Protein AF-A0A258BJL6-F1 (afdb_monomer_lite)

Structure (mmCIF, N/CA/C/O backbone):
data_AF-A0A258BJL6-F1
#
_entry.id   AF-A0A258BJL6-F1
#
loop_
_atom_site.group_PDB
_atom_site.id
_atom_site.type_symbol
_atom_site.label_atom_id
_atom_site.label_alt_id
_atom_site.label_comp_id
_atom_site.label_asym_id
_atom_site.label_entity_id
_atom_site.label_seq_id
_atom_site.pdbx_PDB_ins_code
_atom_site.Cartn_x
_atom_site.Cartn_y
_atom_site.Cartn_z
_atom_site.occupancy
_atom_site.B_iso_or_equiv
_atom_site.auth_seq_id
_atom_site.auth_comp_id
_atom_site.auth_asym_id
_atom_site.auth_atom_id
_atom_site.pdbx_PDB_model_num
ATOM 1 N N . MET A 1 1 ? 5.773 45.999 -25.848 1.00 64.38 1 MET A N 1
ATOM 2 C CA . MET A 1 1 ? 6.833 45.325 -25.069 1.00 64.38 1 MET A CA 1
ATOM 3 C C . MET A 1 1 ? 6.291 43.971 -24.643 1.00 64.38 1 MET A C 1
ATOM 5 O O . MET A 1 1 ? 5.196 43.960 -24.092 1.00 64.38 1 MET A O 1
ATOM 9 N N . PRO A 1 2 ? 6.950 42.849 -24.972 1.00 67.12 2 PRO A N 1
ATOM 10 C CA . PRO A 1 2 ? 6.488 41.541 -24.517 1.00 67.12 2 PRO A CA 1
ATOM 11 C C . PRO A 1 2 ? 6.712 41.390 -22.998 1.00 67.12 2 PRO A C 1
ATOM 13 O O . PRO A 1 2 ? 7.638 42.013 -22.470 1.00 67.12 2 PRO A O 1
ATOM 16 N N . PRO A 1 3 ? 5.874 40.611 -22.286 1.00 68.69 3 PRO A N 1
ATOM 17 C CA . PRO A 1 3 ? 6.062 40.361 -20.860 1.00 68.69 3 PRO A CA 1
ATOM 18 C C . PRO A 1 3 ? 7.309 39.496 -20.620 1.00 68.69 3 PRO A C 1
ATOM 20 O O . PRO A 1 3 ? 7.676 38.699 -21.490 1.00 68.69 3 PRO A O 1
ATOM 23 N N . PRO A 1 4 ? 7.969 39.627 -19.455 1.00 69.81 4 PRO A N 1
ATOM 24 C CA . PRO A 1 4 ? 9.060 38.731 -19.106 1.00 69.81 4 PRO A CA 1
ATOM 25 C C . PRO A 1 4 ? 8.532 37.292 -18.985 1.00 69.81 4 PRO A C 1
ATOM 27 O O . PRO A 1 4 ? 7.380 37.091 -18.585 1.00 69.81 4 PRO A O 1
ATOM 30 N N . PRO A 1 5 ? 9.346 36.281 -19.327 1.00 68.62 5 PRO A N 1
ATOM 31 C CA . PRO A 1 5 ? 8.934 34.893 -19.184 1.00 68.62 5 PRO A CA 1
ATOM 32 C C . PRO A 1 5 ? 8.720 34.555 -17.697 1.00 68.62 5 PRO A C 1
ATOM 34 O O . PRO A 1 5 ? 9.458 35.061 -16.846 1.00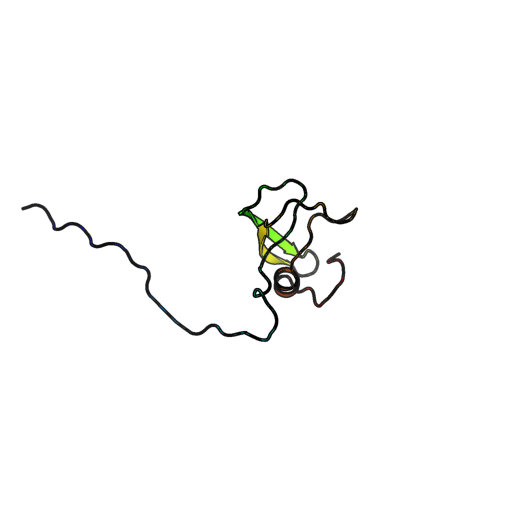 68.62 5 PRO A O 1
ATOM 37 N N . PRO A 1 6 ? 7.733 33.708 -17.354 1.00 76.75 6 PRO A N 1
ATOM 38 C CA . PRO A 1 6 ? 7.569 33.246 -15.984 1.00 76.75 6 PRO A CA 1
ATOM 39 C C . PRO A 1 6 ? 8.793 32.427 -15.552 1.00 76.75 6 PRO A C 1
ATOM 41 O O . PRO A 1 6 ? 9.343 31.647 -16.330 1.00 76.75 6 PRO A O 1
ATOM 44 N N . GLY A 1 7 ? 9.221 32.607 -14.300 1.00 66.56 7 GLY A N 1
ATOM 45 C CA . GLY A 1 7 ? 10.250 31.756 -13.699 1.00 66.56 7 GLY A CA 1
ATOM 46 C C . GLY A 1 7 ? 9.768 30.304 -13.540 1.00 66.56 7 GLY A C 1
ATOM 47 O O . GLY A 1 7 ? 8.563 30.047 -13.603 1.00 66.56 7 GLY A O 1
ATOM 48 N N . PRO A 1 8 ? 10.671 29.331 -13.322 1.00 67.44 8 PRO A N 1
ATOM 49 C CA . PRO A 1 8 ? 10.278 27.941 -13.102 1.00 67.44 8 PRO A CA 1
ATOM 50 C C . PRO A 1 8 ? 9.403 27.819 -11.846 1.00 67.44 8 PRO A C 1
ATOM 52 O O . PRO A 1 8 ? 9.782 28.290 -10.774 1.00 67.44 8 PRO A O 1
ATOM 55 N N . ALA A 1 9 ? 8.241 27.169 -11.963 1.00 70.12 9 ALA A N 1
ATOM 56 C CA . ALA A 1 9 ? 7.379 26.914 -10.814 1.00 70.12 9 ALA A CA 1
ATOM 57 C C . ALA A 1 9 ? 8.034 25.878 -9.883 1.00 70.12 9 ALA A C 1
ATOM 59 O O . ALA A 1 9 ? 8.285 24.741 -10.287 1.00 70.12 9 ALA A O 1
ATOM 60 N N . ARG A 1 10 ? 8.306 26.274 -8.633 1.00 56.22 10 ARG A N 1
ATOM 61 C CA . ARG A 1 10 ? 8.739 25.390 -7.540 1.00 56.22 10 ARG A CA 1
ATOM 62 C C . ARG A 1 10 ? 7.654 25.326 -6.469 1.00 56.22 10 ARG A C 1
ATOM 64 O O . ARG A 1 10 ? 7.180 26.363 -6.017 1.00 56.22 10 ARG A O 1
ATOM 71 N N . TYR A 1 11 ? 7.304 24.112 -6.055 1.00 65.12 11 TYR A N 1
ATOM 72 C CA . TYR A 1 11 ? 6.643 23.864 -4.776 1.00 65.12 11 TYR A CA 1
ATOM 73 C C . TYR A 1 11 ? 7.726 23.679 -3.704 1.00 65.12 11 TYR A C 1
ATOM 75 O O . TYR A 1 11 ? 8.660 22.904 -3.912 1.00 65.12 11 TYR A O 1
ATOM 83 N N . ASP A 1 12 ? 7.617 24.443 -2.614 1.00 58.22 12 ASP A N 1
ATOM 84 C CA . ASP A 1 12 ? 8.677 24.689 -1.627 1.00 58.22 12 ASP A CA 1
ATOM 85 C C . ASP A 1 12 ? 8.050 24.944 -0.245 1.00 58.22 12 ASP A C 1
ATOM 87 O O . ASP A 1 12 ? 7.703 26.071 0.108 1.00 58.22 12 ASP A O 1
ATOM 91 N N . THR A 1 13 ? 7.789 23.884 0.521 1.00 58.75 13 THR A N 1
ATOM 92 C CA . THR A 1 13 ? 7.435 23.998 1.945 1.00 58.75 13 THR A CA 1
ATOM 93 C C . THR A 1 13 ? 7.885 22.746 2.683 1.00 58.75 13 THR A C 1
ATOM 95 O O . THR A 1 13 ? 7.652 21.627 2.227 1.00 58.75 13 THR A O 1
ATOM 98 N N . VAL A 1 14 ? 8.531 22.941 3.833 1.00 61.38 14 VAL A N 1
ATOM 99 C CA . VAL A 1 14 ? 9.136 21.871 4.633 1.00 61.38 14 VAL A CA 1
ATOM 100 C C . VAL A 1 14 ? 8.609 21.934 6.074 1.00 61.38 14 VAL A C 1
ATOM 102 O O . VAL A 1 14 ? 8.589 23.002 6.680 1.00 61.38 14 VAL A O 1
ATOM 105 N N . GLY A 1 15 ? 8.199 20.783 6.621 1.00 62.91 15 GLY A N 1
ATOM 106 C CA . GLY A 1 15 ? 7.824 20.537 8.024 1.00 62.91 15 GLY A CA 1
ATOM 107 C C . GLY A 1 15 ? 8.244 19.114 8.450 1.00 62.91 15 GLY A C 1
ATOM 108 O O . GLY A 1 15 ? 8.665 18.333 7.600 1.00 62.91 15 GLY A O 1
ATOM 109 N N . TYR A 1 16 ? 8.192 18.762 9.743 1.00 38.91 16 TYR A N 1
ATOM 110 C CA . TYR A 1 16 ? 8.789 17.507 10.244 1.00 38.91 16 TYR A CA 1
ATOM 111 C C . TYR A 1 16 ? 8.046 16.224 9.812 1.00 38.91 16 TYR A C 1
ATOM 113 O O . TYR A 1 16 ? 6.836 16.114 9.990 1.00 38.91 16 TYR A O 1
ATOM 121 N N . ALA A 1 17 ? 8.802 15.203 9.387 1.00 52.41 17 ALA A N 1
ATOM 122 C CA . ALA A 1 17 ? 8.422 13.787 9.441 1.00 52.41 17 ALA A CA 1
ATOM 123 C C . ALA A 1 17 ? 9.597 12.987 10.036 1.00 52.41 17 ALA A C 1
ATOM 125 O O . ALA A 1 17 ? 10.728 13.140 9.580 1.00 52.41 17 ALA A O 1
ATOM 126 N N . ALA A 1 18 ? 9.359 12.153 11.054 1.00 42.66 18 ALA A N 1
ATOM 127 C CA . ALA A 1 18 ? 10.390 11.303 11.656 1.00 42.66 18 ALA A CA 1
ATOM 128 C C . ALA A 1 18 ? 9.816 9.950 12.104 1.00 42.66 18 ALA A C 1
ATOM 130 O O . ALA A 1 18 ? 9.003 9.917 13.021 1.00 42.66 18 ALA A O 1
ATOM 131 N N . VAL A 1 19 ? 10.291 8.849 11.503 1.00 52.06 19 VAL A N 1
ATOM 132 C CA . VAL A 1 19 ? 10.517 7.553 12.175 1.00 52.06 19 VAL A CA 1
ATOM 133 C C . VAL A 1 19 ? 11.728 6.893 11.514 1.00 52.06 19 VAL A C 1
ATOM 135 O O . VAL A 1 19 ? 11.735 6.685 10.303 1.00 52.06 19 VAL A O 1
ATOM 138 N N . ILE A 1 20 ? 12.744 6.548 12.305 1.00 51.50 20 ILE A N 1
ATOM 139 C CA . ILE A 1 20 ? 13.869 5.714 11.867 1.00 51.50 20 ILE A CA 1
ATOM 140 C C . ILE A 1 20 ? 14.302 4.819 13.029 1.00 51.50 20 ILE A C 1
ATOM 142 O O . ILE A 1 20 ? 14.647 5.344 14.084 1.00 51.50 20 ILE A O 1
ATOM 146 N N . ALA A 1 21 ? 14.325 3.497 12.831 1.00 46.41 21 ALA A N 1
ATOM 147 C CA . ALA A 1 21 ? 15.187 2.602 13.604 1.00 46.41 21 ALA A CA 1
ATOM 148 C C . ALA A 1 21 ? 15.526 1.315 12.824 1.00 46.41 21 ALA A C 1
ATOM 150 O O . ALA A 1 21 ? 14.646 0.517 12.522 1.00 46.41 21 ALA A O 1
ATOM 151 N N . GLU A 1 22 ? 16.830 1.205 12.543 1.00 47.41 22 GLU A N 1
ATOM 152 C CA . GLU A 1 22 ? 17.698 0.060 12.206 1.00 47.41 22 GLU A CA 1
ATOM 153 C C . GLU A 1 22 ? 17.323 -0.914 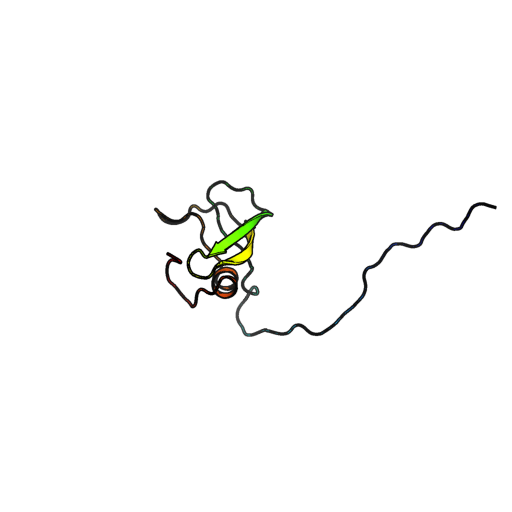11.069 1.00 47.41 22 GLU A C 1
ATOM 155 O O . GLU A 1 22 ? 16.320 -1.618 11.105 1.00 47.41 22 GLU A O 1
ATOM 160 N N . GLY A 1 23 ? 18.253 -1.059 10.111 1.00 48.12 23 GLY A N 1
ATOM 161 C CA . GLY A 1 23 ? 18.489 -2.356 9.459 1.00 48.12 23 GLY A CA 1
ATOM 162 C C . GLY A 1 23 ? 18.299 -2.468 7.946 1.00 48.12 23 GLY A C 1
ATOM 163 O O . GLY A 1 23 ? 18.566 -3.537 7.408 1.00 48.12 23 GLY A O 1
ATOM 164 N N . GLY A 1 24 ? 17.913 -1.398 7.246 1.00 48.88 24 GLY A N 1
ATOM 165 C CA . GLY A 1 24 ? 17.881 -1.361 5.777 1.00 48.88 24 GLY A CA 1
ATOM 166 C C . GLY A 1 24 ? 16.491 -1.088 5.211 1.00 48.88 24 GLY A C 1
ATOM 167 O O . GLY A 1 24 ? 15.523 -1.672 5.669 1.00 48.88 24 GLY A O 1
ATOM 168 N N . LEU A 1 25 ? 16.435 -0.181 4.224 1.00 50.56 25 LEU A N 1
ATOM 169 C CA . LEU A 1 25 ? 15.264 0.189 3.416 1.00 50.56 25 LEU A CA 1
ATOM 170 C C . LEU A 1 25 ? 13.979 0.358 4.249 1.00 50.56 25 LEU A C 1
ATOM 172 O O . LEU A 1 25 ? 13.272 -0.620 4.477 1.00 50.56 25 LEU A O 1
ATOM 176 N N . SER A 1 26 ? 13.657 1.597 4.669 1.00 50.69 26 SER A N 1
ATOM 177 C CA . SER A 1 26 ? 12.329 1.971 5.202 1.00 50.69 26 SER A CA 1
ATOM 178 C C . SER A 1 26 ? 11.262 1.113 4.537 1.00 50.69 26 SER A C 1
ATOM 180 O O . SER A 1 26 ? 11.295 1.065 3.304 1.00 50.69 26 SER A O 1
ATOM 182 N N . PRO A 1 27 ? 10.395 0.391 5.274 1.00 60.16 27 PRO A N 1
ATOM 183 C CA . PRO A 1 27 ? 9.657 -0.701 4.668 1.00 60.16 27 PRO A CA 1
ATOM 184 C C . PRO A 1 27 ? 8.758 -0.112 3.587 1.00 60.16 27 PRO A C 1
ATOM 186 O O . PRO A 1 27 ? 7.774 0.566 3.884 1.00 60.16 27 PRO A O 1
ATOM 189 N N . ALA A 1 28 ? 9.185 -0.276 2.333 1.00 74.69 28 ALA A N 1
ATOM 190 C CA . ALA A 1 28 ? 8.612 0.434 1.204 1.00 74.69 28 ALA A CA 1
ATOM 191 C C . ALA A 1 28 ? 7.118 0.138 1.187 1.00 74.69 28 ALA A C 1
ATOM 193 O O . ALA A 1 28 ? 6.744 -1.004 1.424 1.00 74.69 28 ALA A O 1
ATOM 194 N N . ILE A 1 29 ? 6.250 1.122 0.954 1.00 87.81 29 ILE A N 1
ATOM 195 C CA . ILE A 1 29 ? 4.813 0.849 0.831 1.00 87.81 29 ILE A CA 1
ATOM 196 C C . ILE A 1 29 ? 4.587 0.194 -0.534 1.00 87.81 29 ILE A C 1
ATOM 198 O O . ILE A 1 29 ? 4.277 0.851 -1.526 1.00 87.81 29 ILE A O 1
ATOM 202 N N . SER A 1 30 ? 4.852 -1.107 -0.590 1.00 90.44 30 SER A N 1
ATOM 203 C CA . SER A 1 30 ? 4.934 -1.879 -1.815 1.00 90.44 30 SER A CA 1
ATOM 204 C C . SER A 1 30 ? 4.252 -3.229 -1.692 1.00 90.44 30 SER A C 1
ATOM 206 O O . SER A 1 30 ? 3.978 -3.733 -0.596 1.00 90.44 30 SER A O 1
ATOM 208 N N . ALA A 1 31 ? 3.992 -3.809 -2.856 1.00 90.56 31 ALA A N 1
ATOM 209 C CA . ALA A 1 31 ? 3.445 -5.138 -2.989 1.00 90.56 31 ALA A CA 1
ATOM 210 C C . ALA A 1 31 ? 4.083 -5.899 -4.155 1.00 90.56 31 ALA A C 1
ATOM 212 O O . ALA A 1 31 ? 4.642 -5.309 -5.085 1.00 90.56 31 ALA A O 1
ATOM 213 N N . THR A 1 32 ? 3.945 -7.220 -4.116 1.00 90.94 32 THR A N 1
ATOM 214 C CA . THR A 1 32 ? 4.234 -8.105 -5.248 1.00 90.94 32 THR A CA 1
ATOM 215 C C . THR A 1 32 ? 2.930 -8.569 -5.870 1.00 90.94 32 THR A C 1
ATOM 217 O O . THR A 1 32 ? 1.982 -8.900 -5.152 1.00 90.94 32 THR A O 1
ATOM 220 N N . HIS A 1 33 ? 2.861 -8.606 -7.200 1.00 90.69 33 HIS A N 1
ATOM 221 C CA . HIS A 1 33 ? 1.669 -9.075 -7.901 1.00 90.69 33 HIS A CA 1
ATOM 222 C C . HIS A 1 33 ? 2.050 -9.898 -9.126 1.00 90.69 33 HIS A C 1
ATOM 224 O O . HIS A 1 33 ? 2.917 -9.509 -9.898 1.00 90.69 33 HIS A O 1
ATOM 230 N N . ALA A 1 34 ? 1.361 -11.018 -9.346 1.00 89.00 34 ALA A N 1
ATOM 231 C CA . ALA A 1 34 ? 1.751 -11.992 -10.368 1.00 89.00 34 ALA A CA 1
ATOM 232 C C . ALA A 1 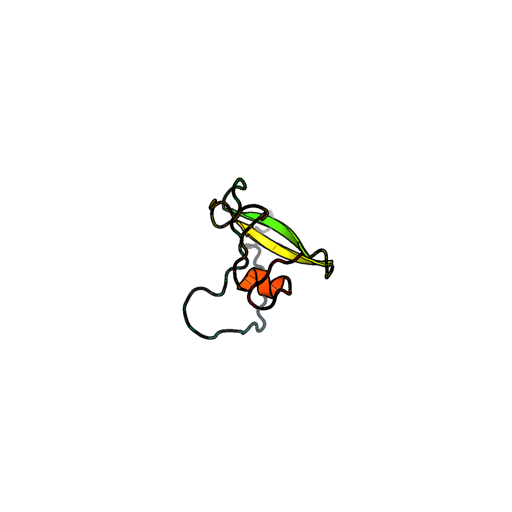34 ? 1.701 -11.453 -11.812 1.00 89.00 34 ALA A C 1
ATOM 234 O O . ALA A 1 34 ? 2.360 -11.998 -12.692 1.00 89.00 34 ALA A O 1
ATOM 235 N N . THR A 1 35 ? 0.874 -10.437 -12.075 1.00 90.44 35 THR A N 1
ATOM 236 C CA . THR A 1 35 ? 0.592 -9.959 -13.442 1.00 90.44 35 THR A CA 1
ATOM 237 C C . THR A 1 35 ? 0.648 -8.448 -13.628 1.00 90.44 35 THR A C 1
ATOM 239 O O . THR A 1 35 ? 0.639 -7.992 -14.769 1.00 90.44 35 THR A O 1
ATOM 242 N N . LEU A 1 36 ? 0.677 -7.655 -12.551 1.00 91.88 36 LEU A N 1
ATOM 243 C CA . LEU A 1 36 ? 0.664 -6.200 -12.713 1.00 91.88 36 LEU A CA 1
ATOM 244 C C . LEU A 1 36 ? 2.073 -5.721 -13.090 1.00 91.88 36 LEU A C 1
ATOM 246 O O . LEU A 1 36 ? 3.046 -6.250 -12.550 1.00 91.88 36 LEU A O 1
ATOM 250 N N . PRO A 1 37 ? 2.209 -4.721 -13.980 1.00 93.00 37 PRO A N 1
ATOM 251 C CA . PRO A 1 37 ? 3.511 -4.153 -14.306 1.00 93.00 37 PRO A CA 1
ATOM 252 C C . PRO A 1 37 ? 4.206 -3.565 -13.073 1.00 93.00 37 PRO A C 1
ATOM 254 O O . PRO A 1 37 ? 3.572 -2.892 -12.257 1.00 93.00 37 PRO A O 1
ATOM 257 N N . ILE A 1 38 ? 5.521 -3.755 -12.969 1.00 91.00 38 ILE A N 1
ATOM 258 C CA . ILE A 1 38 ? 6.350 -3.068 -11.968 1.00 91.00 38 ILE A CA 1
ATOM 259 C C . ILE A 1 38 ? 6.191 -1.550 -12.141 1.00 91.00 38 ILE A C 1
ATOM 261 O O . ILE A 1 38 ? 6.182 -1.041 -13.261 1.00 91.00 38 ILE A O 1
ATOM 265 N N . GLY A 1 39 ? 6.042 -0.833 -11.027 1.00 87.62 39 GLY A N 1
ATOM 266 C CA . GLY A 1 39 ? 5.747 0.599 -10.991 1.00 87.62 39 GLY A CA 1
ATOM 267 C C . GLY A 1 39 ? 4.254 0.939 -11.045 1.00 87.62 39 GLY A C 1
ATOM 268 O O . GLY A 1 39 ? 3.905 2.111 -10.925 1.00 87.62 39 GLY A O 1
ATOM 269 N N . SER A 1 40 ? 3.366 -0.052 -11.186 1.00 92.81 40 SER A N 1
ATOM 270 C CA . SER A 1 40 ? 1.921 0.176 -11.062 1.00 92.81 40 SER A CA 1
ATOM 271 C C . SER A 1 40 ? 1.563 0.586 -9.638 1.00 92.81 40 SER A C 1
ATOM 273 O O . SER A 1 40 ? 2.071 0.002 -8.681 1.00 92.81 40 SER A O 1
ATOM 275 N N . PHE A 1 41 ? 0.652 1.545 -9.499 1.00 94.38 41 PHE A N 1
ATOM 276 C CA . PHE A 1 41 ? 0.052 1.903 -8.217 1.00 94.38 41 PHE A CA 1
ATOM 277 C C . PHE A 1 41 ? -1.334 1.279 -8.115 1.00 94.38 41 PHE A C 1
ATOM 279 O O . PHE A 1 41 ? -2.117 1.370 -9.062 1.00 94.38 41 PHE A O 1
ATOM 286 N N . ILE A 1 42 ? -1.636 0.662 -6.976 1.00 93.62 42 ILE A N 1
ATOM 287 C CA . ILE A 1 42 ? -2.970 0.131 -6.686 1.00 93.62 42 ILE A CA 1
ATOM 288 C C . ILE A 1 42 ? -3.504 0.714 -5.385 1.00 93.62 42 ILE A C 1
ATOM 290 O O . ILE A 1 42 ? -2.760 0.935 -4.426 1.00 93.62 42 ILE A O 1
ATOM 294 N N . GLU A 1 43 ? -4.809 0.940 -5.375 1.00 94.94 43 GLU A N 1
ATOM 295 C CA . GLU A 1 43 ? -5.575 1.228 -4.174 1.00 94.94 43 GLU A CA 1
ATOM 296 C C . GLU A 1 43 ? -5.970 -0.098 -3.523 1.00 94.94 43 GLU A C 1
ATOM 298 O O . GLU A 1 43 ? -6.539 -0.975 -4.176 1.00 94.94 43 GLU A O 1
ATOM 303 N N . LEU A 1 44 ? -5.618 -0.268 -2.251 1.00 91.88 44 LEU A N 1
ATOM 304 C CA . LEU A 1 44 ? -5.890 -1.483 -1.495 1.00 91.88 44 LEU A CA 1
ATOM 305 C C . LEU A 1 44 ? -6.706 -1.149 -0.254 1.00 91.88 44 LEU A C 1
ATOM 307 O O . LEU A 1 44 ? -6.234 -0.410 0.610 1.00 91.88 44 LEU A O 1
ATOM 311 N N . THR A 1 45 ? -7.894 -1.743 -0.160 1.00 91.56 45 THR A N 1
ATOM 312 C CA . THR A 1 45 ? -8.823 -1.568 0.959 1.00 91.56 45 THR A CA 1
ATOM 313 C C . THR A 1 45 ? -8.933 -2.858 1.762 1.00 91.56 45 THR A C 1
ATOM 315 O O . THR A 1 45 ? -9.274 -3.906 1.217 1.00 91.56 45 THR A O 1
ATOM 318 N N . ALA A 1 46 ? -8.666 -2.785 3.065 1.00 88.38 46 ALA A N 1
ATOM 319 C CA . ALA A 1 46 ? -8.952 -3.881 3.985 1.00 88.38 46 ALA A CA 1
ATOM 320 C C . ALA A 1 46 ? -10.464 -3.970 4.216 1.00 88.38 46 ALA A C 1
ATOM 322 O O . ALA A 1 46 ? -11.074 -2.987 4.636 1.00 88.38 46 ALA A O 1
ATOM 323 N N . LEU A 1 47 ? -11.064 -5.136 3.966 1.00 88.31 47 LEU A N 1
ATOM 324 C CA . LEU A 1 47 ? -12.516 -5.314 4.072 1.00 88.31 47 LEU A CA 1
ATOM 325 C C . LEU A 1 47 ? -13.010 -5.197 5.520 1.00 88.31 47 LEU A C 1
ATOM 327 O O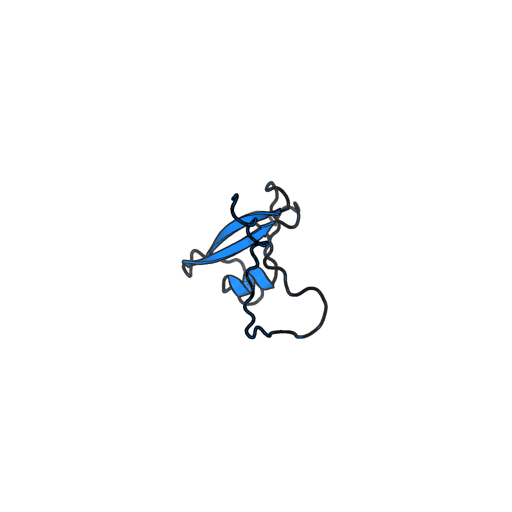 . LEU A 1 47 ? -14.020 -4.543 5.761 1.00 88.31 47 LEU A O 1
ATOM 331 N N . ASP A 1 48 ? -12.255 -5.741 6.476 1.00 84.12 48 ASP A N 1
ATOM 332 C CA . ASP A 1 48 ? -12.603 -5.706 7.901 1.00 84.12 48 ASP A CA 1
ATOM 333 C C . ASP A 1 48 ? -12.652 -4.288 8.492 1.00 84.12 48 ASP A C 1
ATOM 335 O O . ASP A 1 48 ? -13.499 -3.982 9.331 1.00 84.12 48 ASP A O 1
ATOM 339 N N . SER A 1 49 ? -11.718 -3.416 8.090 1.00 84.88 49 SER A N 1
ATOM 340 C CA . SER A 1 49 ? -11.547 -2.082 8.690 1.00 84.88 49 SER A CA 1
ATOM 341 C C . SER A 1 49 ? -11.971 -0.927 7.786 1.00 84.88 49 SER A C 1
ATOM 343 O O . SER A 1 49 ? -12.074 0.207 8.251 1.00 84.88 49 SER A O 1
ATOM 345 N N . GLY A 1 50 ? -12.162 -1.180 6.489 1.00 89.19 50 GLY A N 1
ATOM 346 C CA . GLY A 1 50 ? -12.363 -0.150 5.471 1.00 89.19 50 GLY A CA 1
ATOM 347 C C . GLY A 1 50 ? -11.138 0.741 5.229 1.00 89.19 50 GLY A C 1
ATOM 348 O O . GLY A 1 50 ? -11.245 1.736 4.513 1.00 89.19 50 GLY A O 1
ATOM 349 N N . LYS A 1 51 ? -9.974 0.438 5.823 1.00 91.81 51 LYS A N 1
ATOM 350 C CA . LYS A 1 51 ? -8.764 1.250 5.660 1.00 91.81 51 LYS A CA 1
ATOM 351 C C . LYS A 1 51 ? -8.195 1.071 4.258 1.00 91.81 51 LYS A C 1
ATOM 353 O O . LYS A 1 51 ? -7.991 -0.058 3.821 1.00 91.81 51 LYS A O 1
ATOM 358 N N . THR A 1 52 ? -7.876 2.187 3.610 1.00 94.12 52 THR A N 1
ATOM 359 C CA . THR A 1 52 ? -7.306 2.208 2.263 1.00 94.12 52 THR A CA 1
ATOM 360 C C . THR A 1 52 ? -5.889 2.770 2.262 1.00 94.12 52 THR A C 1
ATOM 362 O O . THR A 1 52 ? -5.613 3.778 2.914 1.00 94.12 52 THR A O 1
ATOM 365 N N . ILE A 1 53 ? -4.999 2.140 1.496 1.00 93.50 53 ILE A N 1
ATOM 366 C CA . ILE A 1 53 ? -3.652 2.639 1.202 1.00 93.50 53 ILE A CA 1
ATOM 367 C C . ILE A 1 53 ? -3.370 2.588 -0.302 1.00 93.50 53 ILE A C 1
ATOM 369 O O . ILE A 1 53 ? -3.982 1.811 -1.032 1.00 93.50 53 ILE A O 1
ATOM 373 N N . ILE A 1 54 ? -2.394 3.378 -0.748 1.00 94.94 54 ILE A N 1
ATOM 374 C CA . ILE A 1 54 ? -1.788 3.231 -2.074 1.00 94.94 54 ILE A CA 1
ATOM 375 C C . ILE A 1 54 ? -0.485 2.451 -1.919 1.00 94.94 54 ILE A C 1
ATOM 377 O O . ILE A 1 54 ? 0.357 2.833 -1.107 1.00 94.94 54 ILE A O 1
ATOM 381 N N . VAL A 1 55 ? -0.303 1.390 -2.706 1.00 92.88 55 VAL A N 1
ATOM 382 C CA . VAL A 1 55 ? 0.951 0.619 -2.774 1.00 92.88 55 VAL A CA 1
ATOM 383 C C . VAL A 1 55 ? 1.505 0.622 -4.193 1.00 92.88 55 VAL A C 1
ATOM 385 O O . VAL A 1 55 ? 0.747 0.651 -5.164 1.00 92.88 55 VAL A O 1
ATOM 388 N N . VAL A 1 56 ? 2.831 0.570 -4.313 1.00 93.56 56 VAL A N 1
ATOM 389 C CA . VAL A 1 56 ? 3.522 0.393 -5.598 1.00 93.56 56 VAL A CA 1
ATOM 390 C C . VAL A 1 56 ? 3.906 -1.072 -5.817 1.00 93.56 56 VAL A C 1
ATOM 392 O O . VAL A 1 56 ? 4.385 -1.741 -4.900 1.00 93.56 56 VAL A O 1
ATOM 395 N N . ILE A 1 57 ? 3.723 -1.586 -7.032 1.00 92.62 57 ILE A N 1
ATOM 396 C CA . ILE A 1 57 ? 4.182 -2.927 -7.407 1.00 92.62 57 ILE A CA 1
ATOM 397 C C . ILE A 1 57 ? 5.688 -2.896 -7.665 1.00 92.62 57 ILE A C 1
ATOM 399 O O . ILE A 1 57 ? 6.150 -2.168 -8.544 1.00 92.62 57 ILE A O 1
ATOM 403 N N . THR A 1 58 ? 6.457 -3.685 -6.916 1.00 90.06 58 THR A N 1
ATOM 404 C CA . THR A 1 58 ? 7.932 -3.688 -7.001 1.00 90.06 58 THR A CA 1
ATOM 405 C C . THR A 1 58 ? 8.509 -4.925 -7.671 1.00 90.06 58 THR A C 1
ATOM 407 O O . THR A 1 58 ? 9.619 -4.862 -8.192 1.00 90.06 58 THR A O 1
ATOM 410 N N . ASP A 1 59 ? 7.763 -6.027 -7.700 1.00 84.94 59 ASP A N 1
ATOM 411 C CA . ASP A 1 59 ? 8.160 -7.246 -8.396 1.00 84.94 59 ASP A CA 1
ATOM 412 C C . ASP A 1 59 ? 6.944 -8.078 -8.847 1.00 84.94 59 ASP A C 1
ATOM 414 O O . ASP A 1 59 ? 5.803 -7.838 -8.439 1.00 84.94 59 ASP A O 1
ATOM 418 N N . GLY A 1 60 ? 7.216 -9.040 -9.733 1.00 82.69 60 GLY A N 1
ATOM 419 C CA . GLY A 1 60 ? 6.227 -9.940 -10.330 1.00 82.69 60 GLY A CA 1
ATOM 420 C C . GLY A 1 60 ? 6.124 -11.312 -9.658 1.00 82.69 60 GLY A C 1
ATOM 421 O O . GLY A 1 60 ? 5.572 -12.239 -10.256 1.00 82.69 60 GLY A O 1
ATOM 422 N N . VAL A 1 61 ? 6.709 -11.502 -8.469 1.00 82.12 61 VAL A N 1
ATOM 423 C CA . VAL A 1 61 ? 6.700 -12.807 -7.800 1.00 82.12 61 VAL A CA 1
ATOM 424 C C . VAL A 1 61 ? 5.270 -13.158 -7.409 1.00 82.12 61 VAL A C 1
ATOM 426 O O . VAL A 1 61 ? 4.559 -12.387 -6.756 1.00 82.12 61 VAL A O 1
ATOM 429 N N . ARG A 1 62 ? 4.851 -14.359 -7.819 1.00 83.31 62 ARG A N 1
ATOM 430 C CA . ARG A 1 62 ? 3.523 -14.886 -7.522 1.00 83.31 62 ARG A CA 1
ATOM 431 C C . ARG A 1 62 ? 3.356 -15.060 -6.000 1.00 83.31 62 ARG A C 1
ATOM 433 O O . ARG A 1 62 ? 4.202 -15.704 -5.379 1.00 83.31 62 ARG A O 1
ATOM 440 N N . PRO A 1 63 ? 2.276 -14.529 -5.404 1.00 84.50 63 PRO A N 1
ATOM 441 C CA . PRO A 1 63 ? 1.909 -14.817 -4.018 1.00 84.50 63 PRO A CA 1
ATOM 442 C C . PRO A 1 63 ? 1.604 -16.299 -3.789 1.00 84.50 63 PRO A C 1
ATOM 444 O O . PRO A 1 63 ? 1.426 -17.061 -4.739 1.00 84.50 63 PRO A O 1
ATOM 447 N N . ARG A 1 64 ? 1.502 -16.720 -2.524 1.00 83.62 64 ARG A N 1
ATOM 448 C CA . ARG A 1 64 ? 1.026 -18.080 -2.221 1.00 83.62 64 ARG A CA 1
ATOM 449 C C . ARG A 1 64 ? -0.402 -18.290 -2.735 1.00 83.62 64 ARG A C 1
ATOM 451 O O . ARG A 1 64 ? -1.165 -17.333 -2.871 1.00 83.62 64 ARG A O 1
ATOM 458 N N . ASP A 1 65 ? -0.785 -19.545 -2.942 1.00 79.06 65 ASP A N 1
ATOM 459 C CA . ASP A 1 65 ? -2.135 -19.876 -3.398 1.00 79.06 65 ASP A CA 1
ATOM 460 C C . ASP A 1 65 ? -3.217 -19.300 -2.471 1.00 79.06 65 ASP A C 1
ATOM 462 O O . ASP A 1 65 ? -3.110 -19.332 -1.241 1.00 79.06 65 ASP A O 1
ATOM 466 N N . GLY A 1 66 ? -4.255 -18.732 -3.089 1.00 80.25 66 GLY A N 1
ATOM 467 C CA . GLY A 1 66 ? -5.345 -18.037 -2.400 1.00 80.25 66 GLY A CA 1
ATOM 468 C C . GLY A 1 66 ? -5.052 -16.583 -2.011 1.00 80.25 66 GLY A C 1
ATOM 469 O O . GLY A 1 66 ? -5.908 -15.958 -1.396 1.00 80.25 66 GLY A O 1
ATOM 470 N N . TRP A 1 67 ? -3.879 -16.029 -2.349 1.00 82.56 67 TRP A N 1
ATOM 471 C CA . TRP A 1 67 ? -3.520 -14.634 -2.061 1.00 82.56 67 TRP A CA 1
ATOM 472 C C . TRP A 1 67 ? -3.398 -13.818 -3.344 1.00 82.56 67 TRP A C 1
ATOM 474 O O . TRP A 1 67 ? -2.819 -14.270 -4.330 1.00 82.56 67 TRP A O 1
ATOM 484 N N . LEU A 1 68 ? -3.926 -12.591 -3.321 1.00 86.00 68 LEU A N 1
ATOM 485 C CA . LEU A 1 68 ? -3.883 -11.682 -4.472 1.00 86.00 68 LEU A CA 1
ATOM 486 C C . LEU A 1 68 ? -2.518 -10.994 -4.627 1.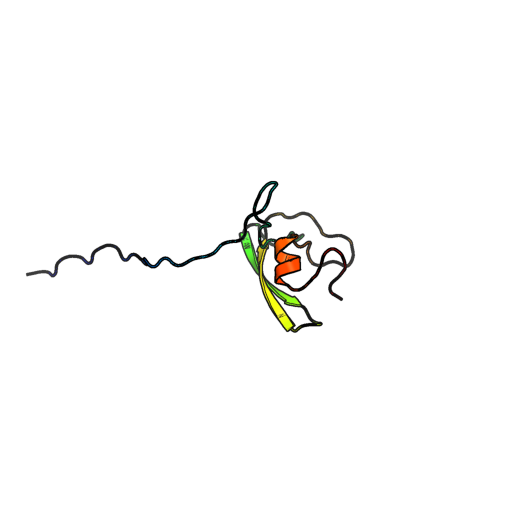00 86.00 68 LEU A C 1
ATOM 488 O O . LEU A 1 68 ? -2.066 -10.763 -5.745 1.00 86.00 68 LEU A O 1
ATOM 492 N N . LEU A 1 69 ? -1.854 -10.680 -3.514 1.00 89.31 69 LEU A N 1
ATOM 493 C CA . LEU A 1 69 ? -0.580 -9.960 -3.471 1.00 89.31 69 LEU A CA 1
ATOM 494 C C . LEU A 1 69 ? 0.174 -10.258 -2.169 1.00 89.31 69 LEU A C 1
ATOM 496 O O . LEU A 1 69 ? -0.446 -10.598 -1.159 1.00 89.31 69 LEU A O 1
ATOM 500 N N . ASN A 1 70 ? 1.499 -10.102 -2.179 1.00 89.50 70 ASN A N 1
ATOM 501 C CA . ASN A 1 70 ? 2.288 -10.051 -0.946 1.00 89.50 70 ASN A CA 1
ATOM 502 C C . ASN A 1 70 ? 2.538 -8.590 -0.581 1.00 89.50 70 ASN A C 1
ATOM 504 O O . ASN A 1 70 ? 2.957 -7.812 -1.435 1.00 89.50 70 ASN A O 1
ATOM 508 N N . LEU A 1 71 ? 2.311 -8.224 0.679 1.00 89.06 71 LEU A N 1
ATOM 509 C CA . LEU A 1 71 ? 2.594 -6.883 1.185 1.00 89.06 71 LEU A CA 1
ATOM 510 C C . LEU A 1 71 ? 3.978 -6.825 1.819 1.00 89.06 71 LEU A C 1
ATOM 512 O O . LEU A 1 71 ? 4.393 -7.751 2.519 1.00 89.06 71 LEU A O 1
ATOM 516 N N . SER A 1 72 ? 4.658 -5.695 1.646 1.00 88.19 72 SER A N 1
ATOM 517 C CA . SER A 1 72 ? 5.766 -5.355 2.531 1.00 88.19 72 SER A CA 1
ATOM 518 C C . SER A 1 72 ? 5.276 -5.207 3.979 1.00 88.19 72 SER A C 1
ATOM 520 O O . SER A 1 72 ? 4.093 -4.968 4.246 1.00 88.19 72 SER A O 1
ATOM 522 N N . SER A 1 73 ? 6.199 -5.271 4.939 1.00 85.25 73 SER A N 1
ATOM 523 C CA . SER A 1 73 ? 5.878 -5.028 6.352 1.00 85.25 73 SER A CA 1
ATOM 524 C C . SER A 1 73 ? 5.297 -3.630 6.595 1.00 85.25 73 SER A C 1
ATOM 526 O O . SER A 1 73 ? 4.418 -3.463 7.436 1.00 85.25 73 SER A O 1
ATOM 528 N N . GLY A 1 74 ? 5.752 -2.635 5.834 1.00 87.06 74 GLY A N 1
ATOM 529 C CA . GLY A 1 74 ? 5.301 -1.249 5.924 1.00 87.06 74 GLY A CA 1
ATOM 530 C C . GLY A 1 74 ? 3.901 -1.081 5.361 1.00 87.06 74 GLY A C 1
ATOM 531 O O . GLY A 1 74 ? 3.073 -0.422 5.980 1.00 87.06 74 GLY A O 1
ATOM 532 N N . ALA A 1 75 ? 3.602 -1.737 4.238 1.00 89.25 75 ALA A N 1
ATOM 533 C CA . ALA A 1 75 ? 2.266 -1.740 3.661 1.00 89.25 75 ALA A CA 1
ATOM 534 C C . ALA A 1 75 ? 1.268 -2.486 4.559 1.00 89.25 75 ALA A C 1
ATOM 536 O O . ALA A 1 75 ? 0.171 -1.985 4.781 1.00 89.25 75 ALA A O 1
ATOM 537 N N . ALA A 1 76 ? 1.654 -3.621 5.152 1.00 88.19 76 ALA A N 1
ATOM 538 C CA . ALA A 1 76 ? 0.813 -4.338 6.111 1.00 88.19 76 ALA A CA 1
ATOM 539 C C . ALA A 1 76 ? 0.484 -3.476 7.344 1.00 88.19 76 ALA A C 1
ATOM 541 O O . ALA A 1 76 ? -0.688 -3.316 7.683 1.00 88.19 76 ALA A O 1
ATOM 542 N N . GLN A 1 77 ? 1.489 -2.834 7.954 1.00 86.62 77 GLN A N 1
ATOM 543 C CA . GLN A 1 77 ? 1.280 -1.916 9.081 1.00 86.62 77 GLN A CA 1
ATOM 544 C C . GLN A 1 77 ? 0.427 -0.705 8.687 1.00 86.62 77 GLN A C 1
ATOM 546 O O . GLN A 1 77 ? -0.506 -0.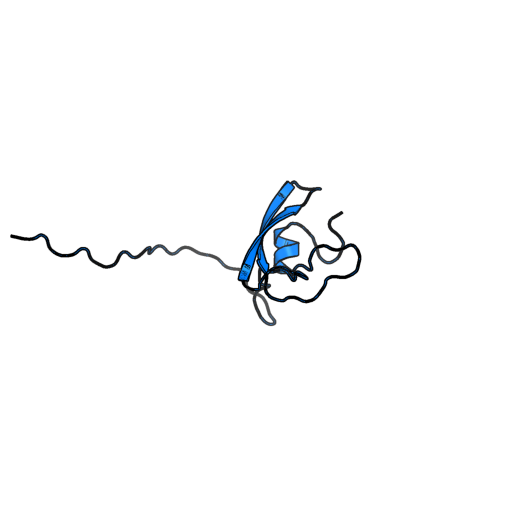328 9.403 1.00 86.62 77 GLN A O 1
ATOM 551 N N . ALA A 1 78 ? 0.698 -0.117 7.520 1.00 88.06 78 ALA A N 1
ATOM 552 C CA . ALA A 1 78 ? -0.086 0.986 6.987 1.00 88.06 78 ALA A CA 1
ATOM 553 C C . ALA A 1 78 ? -1.535 0.571 6.716 1.00 88.06 78 ALA A C 1
ATOM 555 O O . ALA A 1 78 ? -2.425 1.386 6.924 1.00 88.06 78 ALA A O 1
ATOM 556 N N . LEU A 1 79 ? -1.804 -0.681 6.349 1.00 88.75 79 LEU A N 1
ATOM 557 C CA . LEU A 1 79 ? -3.154 -1.215 6.158 1.00 88.75 79 LEU A CA 1
ATOM 558 C C . LEU A 1 79 ? -3.844 -1.618 7.477 1.00 88.75 79 LEU A C 1
ATOM 560 O O . LEU A 1 79 ? -5.047 -1.855 7.496 1.00 88.75 79 LEU A O 1
ATOM 564 N N . GLY A 1 80 ? -3.117 -1.603 8.600 1.00 84.81 80 GLY A N 1
ATOM 565 C CA . GLY A 1 80 ? -3.634 -1.947 9.931 1.00 84.81 80 GLY A CA 1
ATOM 566 C C . GLY A 1 80 ? -3.377 -3.396 10.353 1.00 84.81 80 GLY A C 1
ATOM 567 O O . GLY A 1 80 ? -3.808 -3.795 11.431 1.00 84.81 80 GLY A O 1
ATOM 568 N N . GLY A 1 81 ? -2.649 -4.169 9.544 1.00 69.56 81 GLY A N 1
ATOM 569 C CA . GLY A 1 81 ? -2.160 -5.492 9.907 1.00 69.56 81 GLY A CA 1
ATOM 570 C C . GLY A 1 81 ? -0.938 -5.385 10.818 1.00 69.56 81 GLY A C 1
ATOM 571 O O . GLY A 1 81 ? 0.153 -5.022 10.376 1.00 69.56 81 GLY A O 1
ATOM 572 N N . GLY A 1 82 ? -1.110 -5.714 12.098 1.00 50.62 82 GLY A N 1
ATOM 573 C CA . GLY A 1 82 ? 0.010 -6.091 12.961 1.00 50.62 82 GLY A CA 1
ATOM 574 C C . GLY A 1 82 ? 0.694 -7.354 12.424 1.00 50.62 82 GLY A C 1
ATOM 575 O O . GLY A 1 82 ? 0.087 -8.120 11.680 1.00 50.62 82 GLY A O 1
ATOM 576 N N . ALA A 1 83 ? 1.974 -7.537 12.756 1.00 43.16 83 ALA A N 1
ATOM 577 C CA . ALA A 1 83 ? 2.845 -8.575 12.206 1.00 43.16 83 ALA A CA 1
ATOM 578 C C . ALA A 1 83 ? 2.164 -9.952 12.023 1.00 43.16 83 ALA A C 1
ATOM 580 O O . ALA A 1 83 ? 1.737 -10.572 12.990 1.00 43.16 83 ALA A O 1
ATOM 581 N N . ALA A 1 84 ? 2.172 -10.422 10.770 1.00 43.75 84 ALA A N 1
ATOM 582 C CA . ALA A 1 84 ? 1.824 -11.765 10.301 1.00 43.75 84 ALA A CA 1
ATOM 583 C C . ALA A 1 84 ? 0.360 -12.220 10.471 1.00 43.75 84 ALA A C 1
ATOM 585 O O . ALA A 1 84 ? -0.068 -12.676 11.525 1.00 43.75 84 ALA A O 1
ATOM 586 N N . GLY A 1 85 ? -0.364 -12.258 9.352 1.00 37.66 85 GLY A N 1
ATOM 587 C CA . GLY A 1 85 ? -1.602 -13.025 9.226 1.00 37.66 85 GLY A CA 1
ATOM 588 C C . GLY A 1 85 ? -2.498 -12.441 8.150 1.00 37.66 85 GLY A C 1
ATOM 589 O O . GLY A 1 85 ? -2.566 -11.228 8.018 1.00 37.66 85 GLY A O 1
ATOM 590 N N . ALA A 1 86 ? -3.127 -13.301 7.350 1.00 45.78 86 ALA A N 1
ATOM 591 C CA . ALA A 1 86 ? -4.088 -12.907 6.323 1.00 45.78 86 ALA A CA 1
ATOM 592 C C . ALA A 1 86 ? -5.057 -11.849 6.854 1.00 45.78 86 ALA A C 1
ATOM 594 O O . ALA A 1 86 ? -5.739 -12.095 7.847 1.00 45.78 86 ALA A O 1
ATOM 595 N N . LEU A 1 87 ? -5.129 -10.709 6.170 1.00 42.69 87 LEU A N 1
ATOM 596 C CA . LEU A 1 87 ? -6.320 -9.875 6.241 1.00 42.69 87 LEU A CA 1
ATOM 597 C C . LEU A 1 87 ? -7.414 -10.711 5.569 1.00 42.69 87 LEU A C 1
ATOM 599 O O . LEU A 1 87 ? -7.263 -11.057 4.393 1.00 42.69 87 LEU A O 1
ATOM 603 N N . SER A 1 88 ? -8.373 -11.183 6.367 1.00 39.44 88 SER A N 1
ATOM 604 C CA . SER A 1 88 ? -9.498 -11.987 5.876 1.00 39.44 88 SER A CA 1
ATOM 605 C C . SER A 1 88 ? -10.591 -11.091 5.302 1.00 39.44 88 SER A C 1
ATOM 607 O O . SER A 1 88 ? -10.537 -9.863 5.536 1.00 39.44 88 SER A O 1
#

Radius of gyration: 18.85 Å; chains: 1; bounding box: 31×65×39 Å

Secondary structure (DSSP, 8-state):
-PPPPPPPP------------SSSS---SEEE-SSSPTT-EEEEE-TTT--EEEEEEEE-PPPPTT-S-EEPHHHHHHHT--SS----

Foldseek 3Di:
DDDDDDDDDDDDDDDDDDDDDDDDDPQAQAKEAQDDDFQDWDWDAQPVPRQIDIHGHHYNDHDPPPDGIGGTPNNCVSNVHDPDDDSD

pLDDT: mean 75.38, std 17.79, range [37.66, 94.94]

Sequence (88 aa):
MPPPPPGPARYDTVGYAAVIAEGGLSPAISATHATLPIGSFIELTALDSGKTIIVVITDGVRPRDGWLLNLSSGAAQALGGGAAGALS